Protein AF-A0A973M9Y2-F1 (afdb_monomer_lite)

Sequence (142 aa):
MDIRSPVQASVLIISAAALIGGSAAAAHPQSPAAAAAEAKLDRLVDAAIDSHQFFTPKERAVIERACGYRPGEWNGIQVNMVGDTYFCTNGRQVSSPEVRAVMAEVSPRIDAYVASVMRRPDVVAAQRELDRAVDAEVDRRH

Radius of gyration: 18.78 Å; chains: 1; bounding box: 48×38×55 Å

Foldseek 3Di:
DDDDDDPPPPQPFPPVPPPDDDDDDDPDPQDPQLVVLVVQLCVLLVVQLLPDDLDDLVLVVLVCVQLVHDRPRDPRRDWGDDVQWTQDPVRDIGNDPSNVVSCVVSVVVSVVSSVVSCPDPSSVVSVVSNVVSVVVVVVVVD

Secondary structure (DSSP, 8-state):
---------------TT--S-----------HHHHHHHHHHHHHHHHHHHT---S-HHHHHHHHHHHTPPTT---S----EETTEEE-TTS-EE--HHHHHHHHHHHHHHHHHHHHHHTSHHHHHHHHHHHHHHHHHHHTT-

pLDDT: mean 78.71, std 22.71, range [28.03, 97.0]

Structure (mmCIF, N/CA/C/O backbone):
data_AF-A0A973M9Y2-F1
#
_entry.id   AF-A0A973M9Y2-F1
#
loop_
_atom_site.group_PDB
_atom_site.id
_atom_site.type_symbol
_atom_site.label_atom_id
_atom_site.label_alt_id
_atom_site.label_comp_id
_atom_site.label_asym_id
_atom_site.label_entity_id
_atom_site.label_seq_id
_atom_site.pdbx_PDB_ins_code
_atom_site.Cartn_x
_atom_site.Cartn_y
_atom_site.Cartn_z
_atom_site.occupancy
_atom_site.B_iso_or_equiv
_atom_site.auth_seq_id
_atom_site.auth_comp_id
_atom_site.auth_asym_id
_atom_site.auth_atom_id
_atom_site.pdbx_PDB_model_num
ATOM 1 N N . MET A 1 1 ? -31.607 -28.624 -13.824 1.00 34.44 1 MET A N 1
ATOM 2 C CA . MET A 1 1 ? -30.517 -28.244 -14.742 1.00 34.44 1 MET A CA 1
ATOM 3 C C . MET A 1 1 ? -30.497 -26.721 -14.739 1.00 34.44 1 MET A C 1
ATOM 5 O O . MET A 1 1 ? -31.213 -26.117 -15.520 1.00 34.44 1 MET A O 1
ATOM 9 N N . ASP A 1 2 ? -30.052 -26.081 -13.651 1.00 33.38 2 ASP A N 1
ATOM 10 C CA . ASP A 1 2 ? -28.636 -25.757 -13.350 1.00 33.38 2 ASP A CA 1
ATOM 11 C C . ASP A 1 2 ? -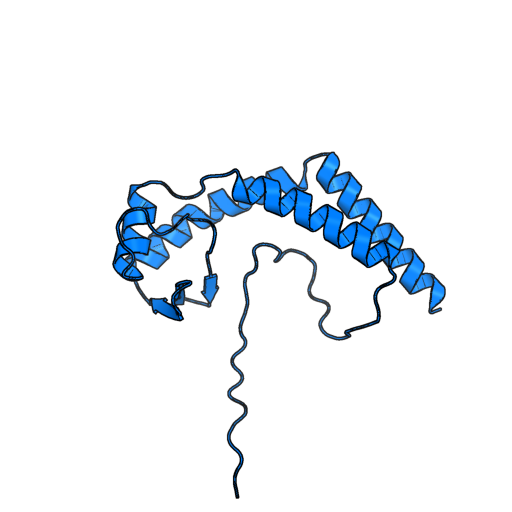27.984 -25.090 -14.574 1.00 33.38 2 ASP A C 1
ATOM 13 O O . ASP A 1 2 ? -27.940 -25.707 -15.630 1.00 33.38 2 ASP A O 1
ATOM 17 N N . ILE A 1 3 ? -27.500 -23.841 -14.544 1.00 36.88 3 ILE A N 1
ATOM 18 C CA . ILE A 1 3 ? -26.525 -23.258 -13.606 1.00 36.88 3 ILE A CA 1
ATOM 19 C C . ILE A 1 3 ? -26.766 -21.737 -13.426 1.00 36.88 3 ILE A C 1
ATOM 21 O O . ILE A 1 3 ? -27.269 -21.042 -14.303 1.00 36.88 3 ILE A O 1
ATOM 25 N N . ARG A 1 4 ? -26.390 -21.266 -12.233 1.00 28.03 4 ARG A N 1
ATOM 26 C CA . ARG A 1 4 ? -26.502 -19.935 -11.616 1.00 28.03 4 ARG A CA 1
ATOM 27 C C . ARG A 1 4 ? -25.834 -18.759 -12.357 1.00 28.03 4 ARG A C 1
ATOM 29 O O . ARG A 1 4 ? -24.851 -18.923 -13.067 1.00 28.03 4 ARG A O 1
ATOM 36 N N . SER A 1 5 ? -26.360 -17.571 -12.033 1.00 31.83 5 SER A N 1
ATOM 37 C CA . SER A 1 5 ? -25.824 -16.202 -12.129 1.00 31.83 5 SER A CA 1
ATOM 38 C C . SER A 1 5 ? -24.320 -16.018 -12.385 1.00 31.83 5 SER A C 1
ATOM 40 O O . SER A 1 5 ? -23.512 -16.545 -11.621 1.00 31.83 5 SER A O 1
ATOM 42 N N . PRO A 1 6 ? -23.933 -15.065 -13.252 1.00 30.05 6 PRO A N 1
ATOM 43 C CA . PRO A 1 6 ? -22.736 -14.271 -13.036 1.00 30.05 6 PRO A CA 1
ATOM 44 C C . PRO A 1 6 ? -23.104 -13.070 -12.153 1.00 30.05 6 PRO A C 1
ATOM 46 O O . PRO A 1 6 ? -23.530 -12.022 -12.632 1.00 30.05 6 PRO A O 1
ATOM 49 N N . VAL A 1 7 ? -22.963 -13.218 -10.833 1.00 30.22 7 VAL A N 1
ATOM 50 C CA . VAL A 1 7 ? -22.771 -12.041 -9.978 1.00 30.22 7 VAL A CA 1
ATOM 51 C C . VAL A 1 7 ? -21.432 -11.452 -10.411 1.00 30.22 7 VAL A C 1
ATOM 53 O O . VAL A 1 7 ? -20.384 -12.032 -10.138 1.00 30.22 7 VAL A O 1
ATOM 56 N N . GLN A 1 8 ? -21.481 -10.336 -11.142 1.00 33.28 8 GLN A N 1
ATOM 57 C CA . GLN A 1 8 ? -20.343 -9.455 -11.386 1.00 33.28 8 GLN A CA 1
ATOM 58 C C . GLN A 1 8 ? -19.879 -8.886 -10.040 1.00 33.28 8 GLN A C 1
ATOM 60 O O . GLN A 1 8 ? -20.188 -7.757 -9.671 1.00 33.28 8 GLN A O 1
ATOM 65 N N . ALA A 1 9 ? -19.160 -9.695 -9.270 1.00 28.41 9 ALA A N 1
ATOM 66 C CA . ALA A 1 9 ? -18.308 -9.211 -8.207 1.00 28.41 9 ALA A CA 1
ATOM 67 C C . ALA A 1 9 ? -17.025 -8.725 -8.881 1.00 28.41 9 ALA A C 1
ATOM 69 O O . ALA A 1 9 ? -16.091 -9.493 -9.105 1.00 28.41 9 ALA A O 1
ATOM 70 N N . SER A 1 10 ? -17.007 -7.447 -9.253 1.00 30.58 10 SER A N 1
ATOM 71 C CA . SER A 1 10 ? -15.770 -6.716 -9.507 1.00 30.58 10 SER A CA 1
ATOM 72 C C . SER A 1 10 ? -14.968 -6.709 -8.206 1.00 30.58 10 SER A C 1
ATOM 74 O O . SER A 1 10 ? -15.117 -5.820 -7.370 1.00 30.58 10 SER A O 1
ATOM 76 N N . VAL A 1 11 ? -14.168 -7.752 -7.992 1.00 31.12 11 VAL A N 1
ATOM 77 C CA . VAL A 1 11 ? -13.175 -7.795 -6.925 1.00 31.12 11 VAL A CA 1
ATOM 78 C C . VAL A 1 11 ? -12.039 -6.882 -7.372 1.00 31.12 11 VAL A C 1
ATOM 80 O O . VAL A 1 11 ? -11.145 -7.289 -8.109 1.00 31.12 11 VAL A O 1
ATOM 83 N N . LEU A 1 12 ? -12.099 -5.619 -6.955 1.00 29.89 12 LEU A N 1
ATOM 84 C CA . LEU A 1 12 ? -10.922 -4.761 -6.918 1.00 29.89 12 LEU A CA 1
ATOM 85 C C . LEU A 1 12 ? -10.027 -5.303 -5.802 1.00 29.89 12 LEU A C 1
ATOM 87 O O . LEU A 1 12 ? -10.155 -4.923 -4.643 1.00 29.89 12 LEU A O 1
ATOM 91 N N . ILE A 1 13 ? -9.163 -6.257 -6.148 1.00 32.34 13 ILE A N 1
ATOM 92 C CA . ILE A 1 13 ? -8.020 -6.617 -5.316 1.00 32.34 13 ILE A CA 1
ATOM 93 C C . ILE A 1 13 ? -7.100 -5.403 -5.378 1.00 32.34 13 ILE A C 1
ATOM 95 O O . ILE A 1 13 ? -6.351 -5.235 -6.338 1.00 32.34 13 ILE A O 1
ATOM 99 N N . ILE A 1 14 ? -7.183 -4.524 -4.382 1.00 32.75 14 ILE A N 1
ATOM 100 C CA . ILE A 1 14 ? -6.138 -3.528 -4.166 1.00 32.75 14 ILE A CA 1
ATOM 101 C C . ILE A 1 14 ? -4.980 -4.279 -3.506 1.00 32.75 14 ILE A C 1
ATOM 103 O O . ILE A 1 14 ? -4.743 -4.185 -2.307 1.00 32.75 14 ILE A O 1
ATOM 107 N N . SER A 1 15 ? -4.275 -5.082 -4.305 1.00 36.25 15 SER A N 1
ATOM 108 C CA . SER A 1 15 ? -2.850 -5.281 -4.080 1.00 36.25 15 SER A CA 1
ATOM 109 C C . SER A 1 15 ? -2.240 -3.884 -4.120 1.00 36.25 15 SER A C 1
ATOM 111 O O . SER A 1 15 ? -2.610 -3.081 -4.981 1.00 36.25 15 SER A O 1
ATOM 113 N N . ALA A 1 16 ? -1.328 -3.564 -3.210 1.00 37.03 16 ALA A N 1
ATOM 114 C CA . ALA A 1 16 ? -0.613 -2.288 -3.166 1.00 37.03 16 ALA A CA 1
ATOM 115 C C . ALA A 1 16 ? 0.376 -2.107 -4.351 1.00 37.03 16 ALA A C 1
ATOM 117 O O . ALA A 1 16 ? 1.491 -1.634 -4.178 1.00 37.03 16 ALA A O 1
ATOM 118 N N . ALA A 1 17 ? -0.061 -2.472 -5.560 1.00 38.62 17 ALA A N 1
ATOM 119 C CA . ALA A 1 17 ? 0.571 -2.313 -6.865 1.00 38.62 17 ALA A CA 1
ATOM 120 C C . ALA A 1 17 ? -0.378 -1.601 -7.859 1.00 38.62 17 ALA A C 1
ATOM 122 O O . ALA A 1 17 ? -0.261 -1.733 -9.075 1.00 38.62 17 ALA A O 1
ATOM 123 N N . ALA A 1 18 ? -1.358 -0.839 -7.364 1.00 37.06 18 ALA A N 1
ATOM 124 C CA . ALA A 1 18 ? -2.341 -0.148 -8.196 1.00 37.06 18 ALA A CA 1
ATOM 125 C C . ALA A 1 18 ? -1.843 1.224 -8.694 1.00 37.06 18 ALA A C 1
ATOM 127 O O . ALA A 1 18 ? -2.501 2.233 -8.475 1.00 37.06 18 ALA A O 1
ATOM 128 N N . LEU A 1 19 ? -0.696 1.258 -9.379 1.00 38.12 19 LEU A N 1
ATOM 129 C CA . LEU A 1 19 ? -0.318 2.325 -10.321 1.00 38.12 19 LEU A CA 1
ATOM 130 C C . LEU A 1 19 ? 0.545 1.752 -11.462 1.00 38.12 19 LEU A C 1
ATOM 132 O O . LEU A 1 19 ? 1.580 2.303 -11.820 1.00 38.12 19 LEU A O 1
ATOM 136 N N . ILE A 1 20 ? 0.110 0.649 -12.071 1.00 44.22 20 ILE A N 1
ATOM 137 C CA . ILE A 1 20 ? 0.487 0.341 -13.454 1.00 44.22 20 ILE A CA 1
ATOM 138 C C . ILE A 1 20 ? -0.810 0.421 -14.245 1.00 44.22 20 ILE A C 1
ATOM 140 O O . ILE A 1 20 ? -1.787 -0.253 -13.919 1.00 44.22 20 ILE A O 1
ATOM 144 N N . GLY A 1 21 ? -0.846 1.348 -15.202 1.00 36.19 21 GLY A N 1
ATOM 145 C CA . GLY A 1 21 ? -2.020 1.659 -16.005 1.00 36.19 21 GLY A CA 1
ATOM 146 C C . GLY A 1 21 ? -2.718 0.390 -16.479 1.00 36.19 21 GLY A C 1
ATOM 147 O O . GLY A 1 21 ? -2.117 -0.459 -17.135 1.00 36.19 21 GLY A O 1
ATOM 148 N N . GLY A 1 22 ? -3.994 0.272 -16.115 1.00 32.94 22 GLY A N 1
ATOM 149 C CA . GLY A 1 22 ? -4.840 -0.833 -16.521 1.00 32.94 22 GLY A CA 1
ATOM 150 C C . GLY A 1 22 ? -4.885 -0.946 -18.040 1.00 32.94 22 GLY A C 1
ATOM 151 O O . GLY A 1 22 ? -5.556 -0.167 -18.708 1.00 32.94 22 GLY A O 1
ATOM 152 N N . SER A 1 23 ? -4.205 -1.960 -18.561 1.00 35.53 23 SER A N 1
ATOM 153 C CA . SER A 1 23 ? -4.541 -2.592 -19.830 1.00 35.53 23 SER A CA 1
ATOM 154 C C . SER A 1 23 ? -5.125 -3.948 -19.474 1.00 35.53 23 SER A C 1
ATOM 156 O O . SER A 1 23 ? -4.411 -4.909 -19.198 1.00 35.53 23 SER A O 1
ATOM 158 N N . ALA A 1 24 ? -6.450 -4.002 -19.384 1.00 38.44 24 ALA A N 1
ATOM 159 C CA . ALA A 1 24 ? -7.152 -5.266 -19.308 1.00 38.44 24 ALA A CA 1
ATOM 160 C C . ALA A 1 24 ? -6.869 -6.087 -20.580 1.00 38.44 24 ALA A C 1
ATOM 162 O O . ALA A 1 24 ? -6.908 -5.553 -21.684 1.00 38.44 24 ALA A O 1
ATOM 163 N N . ALA A 1 25 ? -6.685 -7.394 -20.378 1.00 35.56 25 ALA A N 1
ATOM 164 C CA . ALA A 1 25 ? -6.740 -8.469 -21.369 1.00 35.56 25 ALA A CA 1
ATOM 165 C C . ALA A 1 25 ? -5.515 -8.674 -22.281 1.00 35.56 25 ALA A C 1
ATOM 167 O O . ALA A 1 25 ? -5.506 -8.287 -23.442 1.00 35.56 25 ALA A O 1
ATOM 168 N N . ALA A 1 26 ? -4.553 -9.458 -21.787 1.00 34.53 26 ALA A N 1
ATOM 169 C CA . ALA A 1 26 ? -4.264 -10.794 -22.322 1.00 34.53 26 ALA A CA 1
ATOM 170 C C . ALA A 1 26 ? -3.163 -11.452 -21.479 1.00 34.53 26 ALA A C 1
ATOM 172 O O . ALA A 1 26 ? -2.091 -10.883 -21.293 1.00 34.53 26 ALA A O 1
ATOM 173 N N . ALA A 1 27 ? -3.411 -12.669 -20.990 1.00 40.91 27 ALA A N 1
ATOM 174 C CA . ALA A 1 27 ? -2.365 -13.538 -20.458 1.00 40.91 27 ALA A CA 1
ATOM 175 C C . ALA A 1 27 ? -1.465 -13.978 -21.624 1.00 40.91 27 ALA A C 1
ATOM 177 O O . ALA A 1 27 ? -1.595 -15.074 -22.167 1.00 40.91 27 ALA A O 1
ATOM 178 N N . HIS A 1 28 ? -0.616 -13.073 -22.095 1.00 48.22 28 HIS A N 1
ATOM 179 C CA . HIS A 1 28 ? 0.413 -13.410 -23.056 1.00 48.22 28 HIS A CA 1
ATOM 180 C C . HIS A 1 28 ? 1.540 -14.137 -22.325 1.00 48.22 28 HIS A C 1
ATOM 182 O O . HIS A 1 28 ? 1.868 -13.758 -21.201 1.00 48.22 28 HIS A O 1
ATOM 188 N N . PRO A 1 29 ? 2.152 -15.164 -22.940 1.00 54.09 29 PRO A N 1
ATOM 189 C CA . PRO A 1 29 ? 3.358 -15.754 -22.385 1.00 54.09 29 PRO A CA 1
ATOM 190 C C . PRO A 1 29 ? 4.399 -14.640 -22.262 1.00 54.09 29 PRO A C 1
ATOM 192 O O . PRO A 1 29 ? 4.826 -14.075 -23.270 1.00 54.09 29 PRO A O 1
ATOM 195 N N . GLN A 1 30 ? 4.722 -14.268 -21.025 1.00 67.50 30 GLN A N 1
ATOM 196 C CA . GLN A 1 30 ? 5.777 -13.311 -20.735 1.00 67.50 30 GLN A CA 1
ATOM 197 C C . GLN A 1 30 ? 7.115 -13.964 -21.072 1.00 67.50 30 GLN A C 1
ATOM 199 O O . GLN A 1 30 ? 7.324 -15.160 -20.838 1.00 67.50 30 GLN A O 1
ATOM 204 N N . SER A 1 31 ? 8.037 -13.184 -21.631 1.00 79.81 31 SER A N 1
ATOM 205 C CA . SER A 1 31 ? 9.395 -13.672 -21.828 1.00 79.81 31 SER A CA 1
ATOM 206 C C . SER A 1 31 ? 10.037 -13.982 -20.464 1.00 79.81 31 SER A C 1
ATOM 208 O O . SER A 1 31 ? 9.754 -13.286 -19.484 1.00 79.81 31 SER A O 1
ATOM 210 N N . PRO A 1 32 ? 10.945 -14.972 -20.372 1.00 84.88 32 PRO A N 1
ATOM 211 C CA . PRO A 1 32 ? 11.662 -15.249 -19.126 1.00 84.88 32 PRO A CA 1
ATOM 212 C C . PRO A 1 32 ? 12.403 -14.022 -18.571 1.00 84.88 32 PRO A C 1
ATOM 214 O O . PRO A 1 32 ? 12.550 -13.886 -17.360 1.00 84.88 32 PRO A O 1
ATOM 217 N N . ALA A 1 33 ? 12.844 -13.116 -19.452 1.00 83.56 33 ALA A N 1
ATOM 218 C CA . ALA A 1 33 ? 13.495 -11.866 -19.073 1.00 83.56 33 ALA A CA 1
ATOM 219 C C . ALA A 1 33 ? 12.520 -10.877 -18.413 1.00 83.56 33 ALA A C 1
ATOM 221 O O . ALA A 1 33 ? 12.854 -10.310 -17.376 1.00 83.56 33 ALA A O 1
ATOM 222 N N . ALA A 1 34 ? 11.314 -10.708 -18.968 1.00 84.44 34 ALA A N 1
ATOM 223 C CA . ALA A 1 34 ? 10.286 -9.850 -18.379 1.00 84.44 34 ALA A CA 1
ATOM 224 C C . ALA A 1 34 ? 9.835 -10.386 -17.012 1.00 84.44 34 ALA A C 1
ATOM 226 O O . ALA A 1 34 ? 9.825 -9.636 -16.041 1.00 84.44 34 ALA A O 1
ATOM 227 N N . ALA A 1 35 ? 9.591 -11.696 -16.903 1.00 84.88 35 ALA A N 1
ATOM 228 C CA . ALA A 1 35 ? 9.210 -12.327 -15.638 1.00 84.88 35 ALA A CA 1
ATOM 229 C C . ALA A 1 35 ? 10.298 -12.190 -14.553 1.00 84.88 35 ALA A C 1
ATOM 231 O O . ALA A 1 35 ? 9.999 -11.947 -13.385 1.00 84.88 35 ALA A O 1
ATOM 232 N N . ALA A 1 36 ? 11.578 -12.319 -14.921 1.00 87.44 36 ALA A N 1
ATOM 233 C CA . ALA A 1 36 ? 12.682 -12.135 -13.980 1.00 87.44 36 ALA A CA 1
ATOM 234 C C . ALA A 1 36 ? 12.825 -10.674 -13.514 1.00 87.44 36 ALA A C 1
ATOM 236 O O . ALA A 1 36 ? 13.132 -10.434 -12.342 1.00 87.44 36 ALA A O 1
ATOM 237 N N . ALA A 1 37 ? 12.609 -9.709 -14.413 1.00 85.75 37 ALA A N 1
ATOM 238 C CA . ALA A 1 37 ? 12.648 -8.286 -14.092 1.00 85.75 37 ALA A CA 1
ATOM 239 C C . ALA A 1 37 ? 11.470 -7.871 -13.193 1.00 85.75 37 ALA A C 1
ATOM 241 O O . ALA A 1 37 ? 11.681 -7.164 -12.208 1.00 85.75 37 ALA A O 1
ATOM 242 N N . GLU A 1 38 ? 10.267 -8.378 -13.467 1.00 88.50 38 GLU A N 1
ATOM 243 C CA . GLU A 1 38 ? 9.075 -8.200 -12.629 1.00 88.50 38 GLU A CA 1
ATOM 244 C C . GLU A 1 38 ? 9.308 -8.770 -11.224 1.00 88.50 38 GLU A C 1
ATOM 246 O O . GLU A 1 38 ? 9.276 -8.031 -10.245 1.00 88.50 38 GLU A O 1
ATOM 251 N N . ALA A 1 39 ? 9.747 -10.029 -11.114 1.00 89.94 39 ALA A N 1
ATOM 252 C CA . ALA A 1 39 ? 10.062 -10.649 -9.824 1.00 89.94 39 ALA A CA 1
ATOM 253 C C . ALA A 1 39 ? 11.194 -9.941 -9.049 1.00 89.94 39 ALA A C 1
ATOM 255 O O . ALA A 1 39 ? 11.344 -10.100 -7.834 1.00 89.94 39 ALA A O 1
ATOM 256 N N . LYS A 1 40 ? 12.072 -9.198 -9.731 1.00 90.19 40 LYS A N 1
ATOM 257 C CA . LYS A 1 40 ? 13.079 -8.351 -9.081 1.00 90.19 40 LYS A CA 1
ATOM 258 C C . LYS A 1 40 ? 12.451 -7.066 -8.543 1.00 90.19 40 LYS A C 1
ATOM 260 O O . LYS A 1 40 ? 12.776 -6.692 -7.418 1.00 90.19 40 LYS A O 1
ATOM 265 N N . LEU A 1 41 ? 11.599 -6.412 -9.329 1.00 88.00 41 LEU A N 1
ATOM 266 C CA . LEU A 1 41 ? 10.872 -5.216 -8.917 1.00 88.00 41 LEU A CA 1
ATOM 267 C C . LEU A 1 41 ? 9.965 -5.513 -7.716 1.00 88.00 41 LEU A C 1
ATOM 269 O O . LEU A 1 41 ? 10.094 -4.835 -6.697 1.00 88.00 41 LEU A O 1
ATOM 273 N N . ASP A 1 42 ? 9.160 -6.573 -7.796 1.00 88.44 42 ASP A N 1
ATOM 274 C CA . ASP A 1 42 ? 8.246 -6.998 -6.730 1.00 88.44 42 ASP A CA 1
ATOM 275 C C . ASP A 1 42 ? 8.996 -7.212 -5.418 1.00 88.44 42 ASP A C 1
ATOM 277 O O . ASP A 1 42 ? 8.678 -6.594 -4.409 1.00 88.44 42 ASP A O 1
ATOM 281 N N . ARG A 1 43 ? 10.101 -7.970 -5.442 1.00 92.12 43 ARG A N 1
ATOM 282 C CA . ARG A 1 43 ? 10.922 -8.194 -4.240 1.00 92.12 43 ARG A CA 1
ATOM 283 C C . ARG A 1 43 ? 11.463 -6.909 -3.618 1.00 92.12 43 ARG A C 1
ATOM 285 O O . ARG A 1 43 ? 11.608 -6.852 -2.400 1.00 92.12 43 ARG A O 1
ATOM 292 N N . LEU A 1 44 ? 11.821 -5.903 -4.420 1.00 90.06 44 LEU A N 1
ATOM 293 C CA . LEU A 1 44 ? 12.329 -4.629 -3.898 1.00 90.06 44 LEU A CA 1
ATOM 294 C C . LEU A 1 44 ? 11.223 -3.814 -3.223 1.00 90.06 44 LEU A C 1
ATOM 296 O O . LEU A 1 44 ? 11.477 -3.184 -2.192 1.00 90.06 44 LEU A O 1
ATOM 300 N N . VAL A 1 45 ? 10.025 -3.821 -3.808 1.00 89.06 45 VAL A N 1
ATOM 301 C CA . VAL A 1 45 ? 8.854 -3.124 -3.274 1.00 89.06 45 VAL A CA 1
ATOM 302 C C . VAL A 1 45 ? 8.334 -3.841 -2.027 1.00 89.06 45 VAL A C 1
ATOM 304 O O . VAL A 1 45 ? 8.208 -3.199 -0.985 1.00 89.06 45 VAL A O 1
ATOM 307 N N . ASP A 1 46 ? 8.152 -5.161 -2.085 1.00 89.12 46 ASP A N 1
ATOM 308 C CA . ASP A 1 46 ? 7.697 -5.995 -0.967 1.00 89.12 46 ASP A CA 1
ATOM 309 C C . ASP A 1 46 ? 8.631 -5.868 0.236 1.00 89.12 46 ASP A C 1
ATOM 311 O O . ASP A 1 46 ? 8.185 -5.564 1.339 1.00 89.12 46 ASP A O 1
ATOM 315 N N . ALA A 1 47 ? 9.949 -5.979 0.029 1.00 89.12 47 ALA A N 1
ATOM 316 C CA . ALA A 1 47 ? 10.917 -5.821 1.113 1.00 89.12 47 ALA A CA 1
ATOM 317 C C . ALA A 1 47 ? 10.851 -4.430 1.769 1.00 89.12 47 ALA A C 1
ATOM 319 O O . ALA A 1 47 ? 11.114 -4.295 2.965 1.00 89.12 47 ALA A O 1
ATOM 320 N N . ALA A 1 48 ? 10.515 -3.386 1.005 1.00 89.06 48 ALA A N 1
ATOM 321 C CA . ALA A 1 48 ? 10.334 -2.048 1.555 1.00 89.06 48 ALA A CA 1
ATOM 322 C C . ALA A 1 48 ? 9.053 -1.962 2.395 1.00 89.06 48 ALA A C 1
ATOM 324 O O . ALA A 1 48 ? 9.101 -1.487 3.530 1.00 89.06 48 ALA A O 1
ATOM 325 N N . ILE A 1 49 ? 7.934 -2.451 1.858 1.00 87.25 49 ILE A N 1
ATOM 326 C CA . ILE A 1 49 ? 6.624 -2.444 2.518 1.00 87.25 49 ILE A CA 1
ATOM 327 C C . ILE A 1 49 ? 6.656 -3.274 3.806 1.00 87.25 49 ILE A C 1
ATOM 329 O O . ILE A 1 49 ? 6.259 -2.767 4.853 1.00 87.25 49 ILE A O 1
ATOM 333 N N . ASP A 1 50 ? 7.193 -4.494 3.759 1.00 86.00 50 ASP A N 1
ATOM 334 C CA . ASP A 1 50 ? 7.254 -5.411 4.905 1.00 86.00 50 ASP A CA 1
ATOM 335 C C . ASP A 1 50 ? 8.093 -4.860 6.064 1.00 86.00 50 ASP A C 1
ATOM 337 O O . ASP A 1 50 ? 7.870 -5.192 7.230 1.00 86.00 50 ASP A O 1
ATOM 341 N N . SER A 1 51 ? 9.061 -3.995 5.755 1.00 85.00 51 SER A N 1
ATOM 342 C CA . SER A 1 51 ? 9.918 -3.351 6.751 1.00 85.00 51 SER A CA 1
ATOM 343 C C . SER A 1 51 ? 9.273 -2.144 7.443 1.00 85.00 51 SER A C 1
ATOM 345 O O . SER A 1 51 ? 9.827 -1.633 8.420 1.00 85.00 51 SER A O 1
ATOM 347 N N . HIS A 1 52 ? 8.133 -1.655 6.943 1.00 86.00 52 HIS A N 1
ATOM 348 C CA . HIS A 1 52 ? 7.545 -0.396 7.381 1.00 86.00 52 HIS A CA 1
ATOM 349 C C . HIS A 1 52 ? 6.278 -0.591 8.210 1.00 86.00 52 HIS A C 1
ATOM 351 O O . HIS A 1 52 ? 5.413 -1.411 7.913 1.00 86.00 52 HIS A O 1
ATOM 357 N N . GLN A 1 53 ? 6.131 0.234 9.245 1.00 88.81 53 GLN A N 1
ATOM 358 C CA . GLN A 1 53 ? 4.941 0.242 10.080 1.00 88.81 53 GLN A CA 1
ATOM 359 C C . GLN A 1 53 ? 4.046 1.432 9.719 1.00 88.81 53 GLN A C 1
ATOM 361 O O . GLN A 1 53 ? 4.297 2.558 10.140 1.00 88.81 53 GLN A O 1
ATOM 366 N N . PHE A 1 54 ? 2.966 1.171 8.980 1.00 89.25 54 PHE A N 1
ATOM 367 C CA . PHE A 1 54 ? 2.010 2.208 8.565 1.00 89.25 54 PHE A CA 1
ATOM 368 C C . PHE A 1 54 ? 1.024 2.605 9.668 1.00 89.25 54 PHE A C 1
ATOM 370 O O . PHE A 1 54 ? 0.613 3.763 9.761 1.00 89.25 54 PHE A O 1
ATOM 377 N N . PHE A 1 55 ? 0.654 1.635 10.506 1.00 93.69 55 PHE A N 1
ATOM 378 C CA . PHE A 1 55 ? -0.392 1.789 11.510 1.00 93.69 55 PHE A CA 1
ATOM 379 C C . PHE A 1 55 ? 0.189 1.964 12.914 1.00 93.69 55 PHE A C 1
ATOM 381 O O . PHE A 1 55 ? 1.026 1.178 13.380 1.00 93.69 55 PHE A O 1
ATOM 388 N N . THR A 1 56 ? -0.331 2.953 13.635 1.00 93.69 56 THR A N 1
ATOM 389 C CA . THR A 1 56 ? -0.067 3.128 15.065 1.00 93.69 56 THR A CA 1
ATOM 390 C C . THR A 1 56 ? -0.724 2.007 15.882 1.00 93.69 56 THR A C 1
ATOM 392 O O . THR A 1 56 ? -1.677 1.371 15.418 1.00 93.69 56 THR A O 1
ATOM 395 N N . PRO A 1 57 ? -0.297 1.768 17.138 1.00 93.94 57 PRO A N 1
ATOM 396 C CA . PRO A 1 57 ? -0.954 0.787 18.004 1.00 93.94 57 PRO A CA 1
ATOM 397 C C . PRO A 1 57 ? -2.459 1.042 18.190 1.00 93.94 57 PRO A C 1
ATOM 399 O O . PRO A 1 57 ? -3.246 0.099 18.252 1.00 93.94 57 PRO A O 1
ATOM 402 N N . LYS A 1 58 ? -2.875 2.315 18.235 1.00 94.75 58 LYS A N 1
ATOM 403 C CA . LYS A 1 58 ? -4.285 2.700 18.387 1.00 94.75 58 LYS A CA 1
ATOM 404 C C . LYS A 1 58 ? -5.100 2.362 17.139 1.00 94.75 58 LYS A C 1
ATOM 406 O O . LYS A 1 58 ? -6.190 1.813 17.262 1.00 94.75 58 LYS A O 1
ATOM 411 N N . GLU A 1 59 ? -4.575 2.666 15.956 1.00 95.81 59 GLU A N 1
ATOM 412 C CA . GLU A 1 59 ? -5.224 2.346 14.677 1.00 95.81 59 GLU A CA 1
ATOM 413 C C . GLU A 1 59 ? -5.343 0.834 14.486 1.00 95.81 59 GLU A C 1
ATOM 415 O O . GLU A 1 59 ? -6.412 0.331 14.143 1.00 95.81 59 GLU A O 1
ATOM 420 N N . ARG A 1 60 ? -4.276 0.093 14.806 1.00 94.94 60 ARG A N 1
ATOM 421 C CA . ARG A 1 60 ? -4.292 -1.372 14.786 1.00 94.94 60 ARG A CA 1
ATOM 422 C C . ARG A 1 60 ? -5.369 -1.952 15.686 1.00 94.94 60 ARG A C 1
ATOM 424 O O . ARG A 1 60 ? -6.106 -2.822 15.240 1.00 94.94 60 ARG A O 1
ATOM 431 N N . ALA A 1 61 ? -5.512 -1.439 16.905 1.00 95.62 61 ALA A N 1
ATOM 432 C CA . ALA A 1 61 ? -6.527 -1.918 17.835 1.00 95.62 61 ALA A CA 1
ATOM 433 C C . ALA A 1 61 ? -7.962 -1.754 17.293 1.00 95.62 61 ALA A C 1
ATOM 435 O O . ALA A 1 61 ? -8.826 -2.577 17.595 1.00 95.62 61 ALA A O 1
ATOM 436 N N . VAL A 1 62 ? -8.229 -0.721 16.480 1.00 96.62 62 VAL A N 1
ATOM 437 C CA . VAL A 1 62 ? -9.533 -0.541 15.815 1.00 96.62 62 VAL A CA 1
ATOM 438 C C . VAL A 1 62 ? -9.779 -1.664 14.807 1.00 96.62 62 VAL A C 1
ATOM 440 O O . VAL A 1 62 ? -10.834 -2.299 14.852 1.00 96.62 62 VAL A O 1
ATOM 443 N N . ILE A 1 63 ? -8.802 -1.942 13.937 1.00 95.25 63 ILE A N 1
ATOM 444 C CA . ILE A 1 63 ? -8.904 -3.008 12.930 1.00 95.25 63 ILE A CA 1
ATOM 445 C C . ILE A 1 63 ? -8.986 -4.383 13.600 1.00 95.25 63 ILE A C 1
ATOM 447 O O . ILE A 1 63 ? -9.870 -5.169 13.272 1.00 95.25 63 ILE A O 1
ATOM 451 N N . GLU A 1 64 ? -8.122 -4.659 14.580 1.00 96.31 64 GLU A N 1
ATOM 452 C CA . GLU A 1 64 ? -8.094 -5.922 15.324 1.00 96.31 64 GLU A CA 1
ATOM 453 C C . GLU A 1 64 ? -9.444 -6.205 15.989 1.00 96.31 64 GLU A C 1
ATOM 455 O O . GLU A 1 64 ? -10.021 -7.275 15.788 1.00 96.31 64 GLU A O 1
ATOM 460 N N . ARG A 1 65 ? -10.017 -5.215 16.681 1.00 97.00 65 ARG A N 1
ATOM 461 C CA . ARG A 1 65 ? -11.347 -5.334 17.288 1.00 97.00 65 ARG A CA 1
ATOM 462 C C . ARG A 1 65 ? -12.436 -5.589 16.247 1.00 97.00 65 ARG A C 1
ATOM 464 O O . ARG A 1 65 ? -13.289 -6.448 16.463 1.00 97.00 65 ARG A O 1
ATOM 471 N N . ALA A 1 66 ? -12.422 -4.866 15.130 1.00 95.75 66 ALA A N 1
ATOM 472 C CA . ALA A 1 66 ? -13.454 -5.000 14.106 1.00 95.75 66 ALA A CA 1
ATOM 473 C C . ALA A 1 66 ? -13.370 -6.351 13.364 1.00 95.75 66 ALA A C 1
ATOM 475 O O . ALA A 1 66 ? -14.385 -7.012 13.126 1.00 95.75 66 ALA A O 1
ATOM 476 N N . CYS A 1 67 ? -12.156 -6.810 13.065 1.00 94.44 67 CYS A N 1
ATOM 477 C CA . CYS A 1 67 ? -11.901 -8.093 12.418 1.00 94.44 67 CYS A CA 1
ATOM 478 C C . CYS A 1 67 ? -11.993 -9.297 13.373 1.00 94.44 67 CYS A C 1
ATOM 480 O O . CYS A 1 67 ? -12.083 -10.434 12.907 1.00 94.44 67 CYS A O 1
ATOM 482 N N . GLY A 1 68 ? -12.032 -9.066 14.691 1.00 95.75 68 GLY A N 1
ATOM 483 C CA . GLY A 1 68 ? -12.069 -10.115 15.713 1.00 95.75 68 GLY A CA 1
ATOM 484 C C . GLY A 1 68 ? -10.722 -10.802 15.943 1.00 95.75 68 GLY A C 1
ATOM 485 O O . GLY A 1 68 ? -10.702 -11.965 16.338 1.00 95.75 68 GLY A O 1
ATOM 486 N N . TYR A 1 69 ? -9.621 -10.108 15.669 1.00 95.62 69 TYR A N 1
ATOM 487 C CA . TYR A 1 69 ? -8.270 -10.573 15.965 1.00 95.62 69 TYR A CA 1
ATOM 488 C C . TYR A 1 69 ? -7.936 -10.382 17.443 1.00 95.62 69 TYR A C 1
ATOM 490 O O . TYR A 1 69 ? -8.486 -9.505 18.117 1.00 95.62 69 TYR A O 1
ATOM 498 N N . ARG A 1 70 ? -6.992 -11.175 17.954 1.00 95.50 70 ARG A N 1
ATOM 499 C CA . ARG A 1 70 ? -6.385 -10.894 19.257 1.00 95.50 70 ARG A CA 1
ATOM 500 C C . ARG A 1 70 ? -5.500 -9.645 19.166 1.00 95.50 70 ARG A C 1
ATOM 502 O O . ARG A 1 70 ? -4.933 -9.382 18.104 1.00 95.50 70 ARG A O 1
ATOM 509 N N . PRO A 1 71 ? -5.331 -8.895 20.271 1.00 94.31 71 PRO A N 1
ATOM 510 C CA . PRO A 1 71 ? -4.388 -7.785 20.303 1.00 94.31 71 PRO A CA 1
ATOM 511 C C . PRO A 1 71 ? -2.998 -8.244 19.861 1.00 94.31 71 PRO A C 1
ATOM 513 O O . PRO A 1 71 ? -2.461 -9.200 20.422 1.00 94.31 71 PRO A O 1
ATOM 516 N N . GLY A 1 72 ? -2.422 -7.584 18.859 1.00 89.94 72 GLY A N 1
ATOM 517 C CA . GLY A 1 72 ? -1.102 -7.949 18.346 1.00 89.94 72 GLY A CA 1
ATOM 518 C C . GLY A 1 72 ? -1.096 -8.916 17.158 1.00 89.94 72 GLY A C 1
ATOM 519 O O . GLY A 1 72 ? -0.055 -9.051 16.522 1.00 89.94 72 GLY A O 1
ATOM 520 N N . GLU A 1 73 ? -2.213 -9.580 16.855 1.00 92.00 73 GLU A N 1
ATOM 521 C CA . GLU A 1 73 ? -2.281 -10.640 15.838 1.00 92.00 73 GLU A CA 1
ATOM 522 C C . GLU A 1 73 ? -2.227 -10.093 14.404 1.00 92.00 73 GLU A C 1
ATOM 524 O O . GLU A 1 73 ? -1.710 -10.758 13.508 1.00 92.00 73 GLU A O 1
ATOM 529 N N . TRP A 1 74 ? -2.713 -8.871 14.175 1.00 90.12 74 TRP A N 1
ATOM 530 C CA . TRP A 1 74 ? -2.665 -8.249 12.855 1.00 90.12 74 TRP A CA 1
ATOM 531 C C . TRP A 1 74 ? -1.382 -7.433 12.675 1.00 90.12 74 TRP A C 1
ATOM 533 O O . TRP A 1 74 ? -1.078 -6.529 13.458 1.00 90.12 74 TRP A O 1
ATOM 543 N N . ASN A 1 75 ? -0.637 -7.737 11.609 1.00 81.31 75 ASN A N 1
ATOM 544 C CA . ASN A 1 75 ? 0.668 -7.135 11.325 1.00 81.31 75 ASN A CA 1
ATOM 545 C C . ASN A 1 75 ? 0.596 -5.748 10.659 1.00 81.31 75 ASN A C 1
ATOM 547 O O . ASN A 1 75 ? 1.621 -5.088 10.537 1.00 81.31 75 ASN A O 1
ATOM 551 N N . GLY A 1 76 ? -0.590 -5.289 10.245 1.00 83.12 76 GLY A N 1
ATOM 552 C CA . GLY A 1 76 ? -0.763 -3.967 9.637 1.00 83.12 76 GLY A CA 1
ATOM 553 C C . GLY A 1 76 ? -0.324 -3.857 8.174 1.00 83.12 76 GLY A C 1
ATOM 554 O O . GLY A 1 76 ? -0.267 -2.746 7.662 1.00 83.12 76 GLY A O 1
ATOM 555 N N . ILE A 1 77 ? -0.007 -4.971 7.506 1.00 81.31 77 ILE A N 1
ATOM 556 C CA . ILE A 1 77 ? 0.462 -4.968 6.107 1.00 81.31 77 ILE A CA 1
ATOM 557 C C . ILE A 1 77 ? -0.682 -5.331 5.157 1.00 81.31 77 ILE A C 1
ATOM 559 O O . ILE A 1 77 ? -0.887 -4.689 4.131 1.00 81.31 77 ILE A O 1
ATOM 563 N N . GLN A 1 78 ? -1.480 -6.339 5.518 1.00 79.12 78 GLN A N 1
ATOM 564 C CA . GLN A 1 78 ? -2.601 -6.779 4.689 1.00 79.12 78 GLN A CA 1
ATOM 565 C C . GLN A 1 78 ? -3.804 -5.856 4.888 1.00 79.12 78 GLN A C 1
ATOM 567 O O . GLN A 1 78 ? -4.492 -5.910 5.911 1.00 79.12 78 GLN A O 1
ATOM 572 N N . VAL A 1 79 ? -4.036 -5.009 3.890 1.00 84.25 79 VAL A N 1
ATOM 573 C CA . VAL A 1 79 ? -5.117 -4.029 3.828 1.00 84.25 79 VAL A CA 1
ATOM 574 C C . VAL A 1 79 ? -5.897 -4.280 2.547 1.00 84.25 79 VAL A C 1
ATOM 576 O O . VAL A 1 79 ? -5.331 -4.227 1.462 1.00 84.25 79 VAL A O 1
ATOM 579 N N . ASN A 1 80 ? -7.198 -4.533 2.663 1.00 87.31 80 ASN A N 1
ATOM 580 C CA . ASN A 1 80 ? -8.069 -4.679 1.506 1.00 87.31 80 ASN A CA 1
ATOM 581 C C . ASN A 1 80 ? -9.376 -3.932 1.767 1.00 87.31 80 ASN A C 1
ATOM 583 O O . ASN A 1 80 ? -10.106 -4.251 2.707 1.00 87.31 80 ASN A O 1
ATOM 587 N N . MET A 1 81 ? -9.653 -2.920 0.952 1.00 88.56 81 MET A N 1
ATOM 588 C CA . MET A 1 81 ? -10.880 -2.140 1.023 1.00 88.56 81 MET A CA 1
ATOM 589 C C . MET A 1 81 ? -11.529 -2.095 -0.359 1.00 88.56 81 MET A C 1
ATOM 591 O O . MET A 1 81 ? -10.873 -1.757 -1.341 1.00 88.56 81 MET A O 1
ATOM 595 N N . VAL A 1 82 ? -12.826 -2.395 -0.424 1.00 88.19 82 VAL A N 1
ATOM 596 C CA . VAL A 1 82 ? -13.643 -2.214 -1.631 1.00 88.19 82 VAL A CA 1
ATOM 597 C C . VAL A 1 82 ? -14.845 -1.353 -1.267 1.00 88.19 82 VAL A C 1
ATOM 599 O O . VAL A 1 82 ? -15.707 -1.761 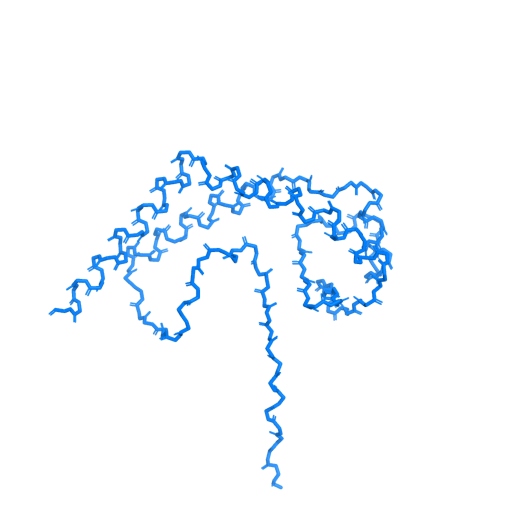-0.482 1.00 88.19 82 VAL A O 1
ATOM 602 N N . GLY A 1 83 ? -14.884 -0.137 -1.818 1.00 89.50 83 GLY A N 1
ATOM 603 C CA . GLY A 1 83 ? -15.842 0.886 -1.399 1.00 89.50 83 GLY A CA 1
ATOM 604 C C . GLY A 1 83 ? -15.717 1.159 0.101 1.00 89.50 83 GLY A C 1
ATOM 605 O O . GLY A 1 83 ? -14.630 1.419 0.597 1.00 89.50 83 GLY A O 1
ATOM 606 N N . ASP A 1 84 ? -16.821 1.031 0.832 1.00 90.88 84 ASP A N 1
ATOM 607 C CA . ASP A 1 84 ? -16.875 1.260 2.282 1.00 90.88 84 ASP A CA 1
ATOM 608 C C . ASP A 1 84 ? -16.604 0.010 3.137 1.00 90.88 84 ASP A C 1
ATOM 610 O O . ASP A 1 84 ? -16.744 0.057 4.366 1.00 90.88 84 ASP A O 1
ATOM 614 N N . THR A 1 85 ? -16.269 -1.117 2.502 1.00 91.88 85 THR A N 1
ATOM 615 C CA . THR A 1 85 ? -16.103 -2.411 3.174 1.00 91.88 85 THR A CA 1
ATOM 616 C C . THR A 1 85 ? -14.638 -2.803 3.240 1.00 91.88 85 THR A C 1
ATOM 618 O O . THR A 1 85 ? -13.950 -2.872 2.223 1.00 91.88 85 THR A O 1
ATOM 621 N N . TYR A 1 86 ? -14.177 -3.110 4.448 1.00 92.88 86 TYR A N 1
ATOM 622 C CA . TYR A 1 86 ? -12.855 -3.653 4.715 1.00 92.88 86 TYR A CA 1
ATOM 623 C C . TYR A 1 86 ? -12.903 -5.185 4.765 1.00 92.88 86 TYR A C 1
ATOM 625 O O . TYR A 1 86 ? -13.758 -5.764 5.439 1.00 92.88 86 TYR A O 1
ATOM 633 N N . PHE A 1 87 ? -11.981 -5.841 4.066 1.00 93.44 87 PHE A N 1
ATOM 634 C CA . PHE A 1 87 ? -11.867 -7.294 3.982 1.00 93.44 87 PHE A CA 1
ATOM 635 C C . PHE A 1 87 ? -10.687 -7.756 4.831 1.00 93.44 87 PHE A C 1
ATOM 637 O O . PHE A 1 87 ? -9.521 -7.588 4.480 1.00 93.44 87 PHE A O 1
ATOM 644 N N . CYS A 1 88 ? -11.013 -8.348 5.972 1.00 92.25 88 CYS A N 1
ATOM 645 C CA . CYS A 1 88 ? -10.062 -8.948 6.887 1.00 92.25 88 CYS A CA 1
ATOM 646 C C . CYS A 1 88 ? -9.469 -10.229 6.267 1.00 92.25 88 CYS A C 1
ATOM 648 O O . CYS A 1 88 ? -10.157 -10.982 5.577 1.00 92.25 88 CYS A O 1
ATOM 650 N N . THR A 1 89 ? -8.206 -10.527 6.567 1.00 89.56 89 THR A N 1
ATOM 651 C CA . THR A 1 89 ? -7.486 -11.721 6.087 1.00 89.56 89 THR A CA 1
ATOM 652 C C . THR A 1 89 ? -8.107 -13.040 6.554 1.00 89.56 89 THR A C 1
ATOM 654 O O . THR A 1 89 ? -7.980 -14.056 5.879 1.00 89.56 89 THR A O 1
ATOM 657 N N . ASN A 1 90 ? -8.852 -13.030 7.664 1.00 88.75 90 ASN A N 1
ATOM 658 C CA . ASN A 1 90 ? -9.659 -14.168 8.119 1.00 88.75 90 ASN A CA 1
ATOM 659 C C . ASN A 1 90 ? -10.983 -14.358 7.344 1.00 88.75 90 ASN A C 1
ATOM 661 O O . ASN A 1 90 ? -11.816 -15.168 7.749 1.00 88.75 90 ASN A O 1
ATOM 665 N N . GLY A 1 91 ? -11.212 -13.596 6.271 1.00 90.69 91 GLY A N 1
ATOM 666 C CA . GLY A 1 91 ? -12.415 -13.659 5.440 1.00 90.69 91 GLY A CA 1
ATOM 667 C C . GLY A 1 91 ? -13.596 -12.831 5.956 1.00 90.69 91 GLY A C 1
ATOM 668 O O . GLY A 1 91 ? -14.645 -12.799 5.309 1.00 90.69 91 GLY A O 1
ATOM 669 N N . ARG A 1 92 ? -13.464 -12.143 7.098 1.00 93.50 92 ARG A N 1
ATOM 670 C CA . ARG A 1 92 ? -14.519 -11.262 7.613 1.00 93.50 92 ARG A CA 1
ATOM 671 C C . ARG A 1 92 ? -14.617 -9.981 6.786 1.00 93.50 92 ARG A C 1
ATOM 673 O O . ARG A 1 92 ? -13.615 -9.358 6.457 1.00 93.50 92 ARG A O 1
ATOM 680 N N . GLN A 1 93 ? -15.848 -9.556 6.526 1.00 96.19 93 GLN A N 1
ATOM 681 C CA . GLN A 1 93 ? -16.151 -8.271 5.906 1.00 96.19 93 GLN A CA 1
ATOM 682 C C . GLN A 1 93 ? -16.626 -7.299 6.981 1.00 96.19 93 GLN A C 1
ATOM 684 O O . GLN A 1 93 ? -17.490 -7.632 7.794 1.00 96.19 93 GLN A O 1
ATOM 689 N N . VAL A 1 94 ? -16.048 -6.106 6.999 1.00 95.12 94 VAL A N 1
ATOM 690 C CA . VAL A 1 94 ? -16.291 -5.090 8.018 1.00 95.12 94 VAL A CA 1
ATOM 691 C C . VAL A 1 94 ? -16.726 -3.805 7.335 1.00 95.12 94 VAL A C 1
ATOM 693 O O . VAL A 1 94 ? -15.940 -3.154 6.655 1.00 95.12 94 VAL A O 1
ATOM 696 N N . SER A 1 95 ? -17.972 -3.402 7.570 1.00 94.69 95 SER A N 1
ATOM 697 C CA . SER A 1 95 ? -18.452 -2.059 7.245 1.00 94.69 95 SER A CA 1
ATOM 698 C C . SER A 1 95 ? -18.583 -1.273 8.546 1.00 94.69 95 SER A C 1
ATOM 700 O O . SER A 1 95 ? -19.591 -1.356 9.243 1.00 94.69 95 SER A O 1
ATOM 702 N N . SER A 1 96 ? -17.511 -0.574 8.926 1.00 95.31 96 SER A N 1
ATOM 703 C CA . SER A 1 96 ? -17.434 0.187 10.177 1.00 95.31 96 SER A CA 1
ATOM 704 C C . SER A 1 96 ? -16.969 1.618 9.904 1.00 95.31 96 SER A C 1
ATOM 706 O O . SER A 1 96 ? -15.929 1.795 9.264 1.00 95.31 96 SER A O 1
ATOM 708 N N . PRO A 1 97 ? -17.680 2.647 10.406 1.00 96.06 97 PRO A N 1
ATOM 709 C CA . PRO A 1 97 ? -17.248 4.034 10.259 1.00 96.06 97 PRO A CA 1
ATOM 710 C C . PRO A 1 97 ? -15.900 4.298 10.939 1.00 96.06 97 PRO A C 1
ATOM 712 O O . PRO A 1 97 ? -15.112 5.078 10.416 1.00 96.06 97 PRO A O 1
ATOM 715 N N . GLU A 1 98 ? -15.597 3.616 12.050 1.00 96.75 98 GLU A N 1
ATOM 716 C CA . GLU A 1 98 ? -14.292 3.731 12.717 1.00 96.75 98 GLU A CA 1
ATOM 717 C C . GLU A 1 98 ? -13.165 3.186 11.836 1.00 96.75 98 GLU A C 1
ATOM 719 O O . GLU A 1 98 ? -12.125 3.824 11.698 1.00 96.75 98 GLU A O 1
ATOM 724 N N . VAL A 1 99 ? -13.384 2.030 11.200 1.00 96.00 99 VAL A N 1
ATOM 725 C CA . VAL A 1 99 ? -12.403 1.441 10.276 1.00 96.00 99 VAL A CA 1
ATOM 726 C C . VAL A 1 99 ? -12.204 2.347 9.067 1.00 96.00 99 VAL A C 1
ATOM 728 O O . VAL A 1 99 ? -11.067 2.610 8.691 1.00 96.00 99 VAL A O 1
ATOM 731 N N . ARG A 1 100 ? -13.283 2.896 8.498 1.00 95.69 100 ARG A N 1
ATOM 732 C CA . ARG A 1 100 ? -13.175 3.860 7.394 1.00 95.69 100 ARG A CA 1
ATOM 733 C C . ARG A 1 100 ? -12.397 5.110 7.787 1.00 95.69 100 ARG A C 1
ATOM 735 O O . ARG A 1 100 ? -11.565 5.553 7.006 1.00 95.69 100 ARG A O 1
ATOM 742 N N . ALA A 1 101 ? -12.627 5.652 8.982 1.00 96.25 101 ALA A N 1
ATOM 743 C CA . ALA A 1 101 ? -11.894 6.817 9.472 1.00 96.25 101 ALA A CA 1
ATOM 744 C C . ALA A 1 101 ? -10.394 6.522 9.620 1.00 96.25 101 ALA A C 1
ATOM 746 O O . ALA A 1 101 ? -9.574 7.289 9.121 1.00 96.25 101 ALA A O 1
ATOM 747 N N . VAL A 1 102 ? -10.039 5.376 10.217 1.00 95.69 102 VAL A N 1
ATOM 748 C CA . VAL A 1 102 ? -8.640 4.927 10.312 1.00 95.69 102 VAL A CA 1
ATOM 749 C C . VAL A 1 102 ? -8.017 4.813 8.926 1.00 95.69 102 VAL A C 1
ATOM 751 O O . VAL A 1 102 ? -6.932 5.333 8.688 1.00 95.69 102 VAL A O 1
ATOM 754 N N . MET A 1 103 ? -8.706 4.171 7.986 1.00 93.44 103 MET A N 1
ATOM 755 C CA . MET A 1 103 ? -8.169 3.988 6.644 1.00 93.44 103 MET A CA 1
ATOM 756 C C . MET A 1 103 ? -8.040 5.304 5.868 1.00 93.44 103 MET A C 1
ATOM 758 O O . MET A 1 103 ? -7.045 5.489 5.173 1.00 93.44 103 MET A O 1
ATOM 762 N N . ALA A 1 104 ? -8.983 6.237 6.022 1.00 93.50 104 ALA A N 1
ATOM 763 C CA . ALA A 1 104 ? -8.897 7.570 5.428 1.00 93.50 104 ALA A CA 1
ATOM 764 C C . ALA A 1 104 ? -7.701 8.373 5.972 1.00 93.50 104 ALA A C 1
ATOM 766 O O . ALA A 1 104 ? -7.071 9.120 5.229 1.00 93.50 104 ALA A O 1
ATOM 767 N N . GLU A 1 105 ? -7.358 8.197 7.249 1.00 93.75 105 GLU A N 1
ATOM 768 C CA . GLU A 1 105 ? -6.201 8.841 7.879 1.00 93.75 105 GLU A CA 1
ATOM 769 C C . GLU A 1 105 ? -4.866 8.165 7.511 1.00 93.75 105 GLU A C 1
ATOM 771 O O . GLU A 1 105 ? -3.822 8.817 7.422 1.00 93.75 105 GLU A O 1
ATOM 776 N N . VAL A 1 106 ? -4.865 6.845 7.318 1.00 93.00 106 VAL A N 1
ATOM 777 C CA . VAL A 1 106 ? -3.652 6.077 7.003 1.00 93.00 106 VAL A CA 1
ATOM 778 C C . VAL A 1 106 ? -3.317 6.118 5.507 1.00 93.00 106 VAL A C 1
ATOM 780 O O . VAL A 1 106 ? -2.133 6.154 5.173 1.00 93.00 106 VAL A O 1
ATOM 783 N N . SER A 1 107 ? -4.307 6.177 4.607 1.00 90.12 107 SER A N 1
ATOM 784 C CA . SER A 1 107 ? -4.078 6.134 3.149 1.00 90.12 107 SER A CA 1
ATOM 785 C C . SER A 1 107 ? -3.033 7.148 2.667 1.00 90.12 107 SER A C 1
ATOM 787 O O . SER A 1 107 ? -2.073 6.722 2.031 1.00 90.12 107 SER A O 1
ATOM 789 N N . PRO A 1 108 ? -3.083 8.444 3.048 1.00 90.69 108 PRO A N 1
ATOM 790 C CA . PRO A 1 108 ? -2.084 9.409 2.589 1.00 90.69 108 PRO A CA 1
ATOM 791 C C . PRO A 1 108 ? -0.657 9.083 3.055 1.00 90.69 108 PRO A C 1
ATOM 793 O O . PRO A 1 108 ? 0.310 9.411 2.369 1.00 90.69 108 PRO A O 1
ATOM 796 N N . ARG A 1 109 ? -0.505 8.431 4.220 1.00 91.81 109 ARG A N 1
ATOM 797 C CA . ARG A 1 109 ? 0.803 7.984 4.729 1.00 91.81 109 ARG A CA 1
ATOM 798 C C . ARG A 1 109 ? 1.341 6.813 3.913 1.00 91.81 109 ARG A C 1
ATOM 800 O O . ARG A 1 109 ? 2.523 6.817 3.575 1.00 91.81 109 ARG A O 1
ATOM 807 N N . ILE A 1 110 ? 0.477 5.849 3.586 1.00 90.31 110 ILE A N 1
ATOM 808 C CA . ILE A 1 110 ? 0.824 4.726 2.706 1.00 90.31 110 ILE A CA 1
ATOM 809 C C . ILE A 1 110 ? 1.242 5.266 1.337 1.00 90.31 110 ILE A C 1
ATOM 811 O O . ILE A 1 110 ? 2.346 4.969 0.885 1.00 90.31 110 ILE A O 1
ATOM 815 N N . ASP A 1 111 ? 0.423 6.123 0.726 1.00 89.06 111 ASP A N 1
ATOM 816 C CA . ASP A 1 111 ? 0.671 6.671 -0.611 1.00 89.06 111 ASP A CA 1
ATOM 817 C C . ASP A 1 111 ? 1.994 7.443 -0.672 1.00 89.06 111 ASP A C 1
ATOM 819 O O . ASP A 1 111 ? 2.808 7.241 -1.575 1.00 89.06 111 ASP A O 1
ATOM 823 N N . ALA A 1 112 ? 2.258 8.295 0.325 1.00 90.25 112 ALA A N 1
ATOM 824 C CA . ALA A 1 112 ? 3.504 9.049 0.405 1.00 90.25 112 ALA A CA 1
ATOM 825 C C . ALA A 1 112 ? 4.733 8.135 0.541 1.00 90.25 112 ALA A C 1
ATOM 827 O O . ALA A 1 112 ? 5.773 8.392 -0.078 1.00 90.25 112 ALA A O 1
ATOM 828 N N . TYR A 1 113 ? 4.624 7.066 1.333 1.00 90.62 113 TYR A N 1
ATOM 829 C CA . TYR A 1 113 ? 5.707 6.107 1.518 1.00 90.62 113 TYR A CA 1
ATOM 830 C C . TYR A 1 113 ? 5.951 5.270 0.259 1.00 90.62 113 TYR A C 1
ATOM 832 O O . TYR A 1 113 ? 7.095 5.178 -0.187 1.00 90.62 113 TYR A O 1
ATOM 840 N N . VAL A 1 114 ? 4.901 4.733 -0.369 1.00 90.44 114 VAL A N 1
ATOM 841 C CA . VAL A 1 114 ? 5.011 3.986 -1.633 1.00 90.44 114 VAL A CA 1
ATOM 842 C C . VAL A 1 114 ? 5.607 4.878 -2.723 1.00 90.44 114 VAL A C 1
ATOM 844 O O . VAL A 1 114 ? 6.563 4.480 -3.385 1.00 90.44 114 VAL A O 1
ATOM 847 N N . ALA A 1 115 ? 5.156 6.130 -2.848 1.00 91.75 115 ALA A N 1
ATOM 848 C CA . ALA A 1 115 ? 5.752 7.092 -3.776 1.00 91.75 115 ALA A CA 1
ATOM 849 C C . ALA A 1 115 ? 7.239 7.363 -3.474 1.00 91.75 115 ALA A C 1
ATOM 851 O O . ALA A 1 115 ? 8.040 7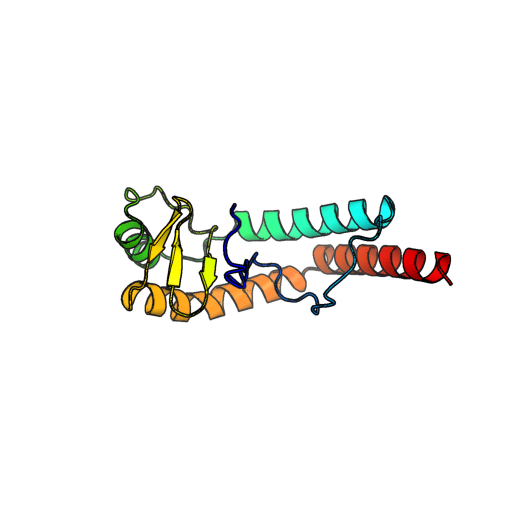.587 -4.380 1.00 91.75 115 ALA A O 1
ATOM 852 N N . SER A 1 116 ? 7.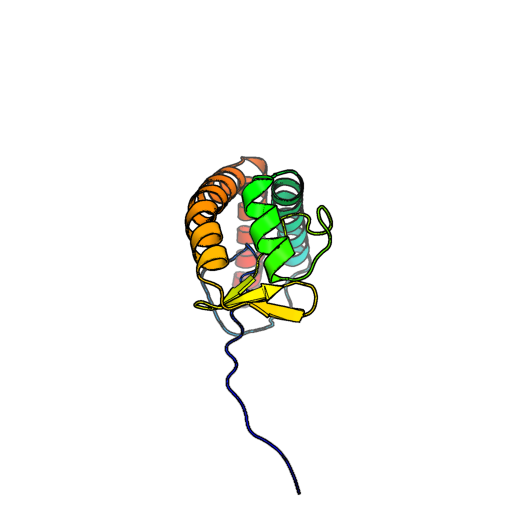638 7.347 -2.201 1.00 94.38 116 SER A N 1
ATOM 853 C CA . SER A 1 116 ? 9.046 7.393 -1.794 1.00 94.38 116 SER A CA 1
ATOM 854 C C . SER A 1 116 ? 9.814 6.144 -2.245 1.00 94.38 116 SER A C 1
ATOM 856 O O . SER A 1 116 ? 10.876 6.284 -2.853 1.00 94.38 116 SER A O 1
ATOM 858 N N . VAL A 1 117 ? 9.271 4.943 -2.022 1.00 93.19 117 VAL A N 1
ATOM 859 C CA . VAL A 1 117 ? 9.884 3.670 -2.436 1.00 93.19 117 VAL A CA 1
ATOM 860 C C . VAL A 1 117 ? 10.082 3.622 -3.949 1.00 93.19 117 VAL A C 1
ATOM 862 O O . VAL A 1 117 ? 11.185 3.337 -4.407 1.00 93.19 117 VAL A O 1
ATOM 865 N N . MET A 1 118 ? 9.066 4.005 -4.723 1.00 91.88 118 MET A N 1
ATOM 866 C CA . MET A 1 118 ? 9.123 4.019 -6.189 1.00 91.88 118 MET A CA 1
ATOM 867 C C . MET A 1 118 ? 10.127 5.027 -6.760 1.00 91.88 118 MET A C 1
ATOM 869 O O . MET A 1 118 ? 10.545 4.900 -7.907 1.00 91.88 118 MET A O 1
ATOM 873 N N . ARG A 1 119 ? 10.555 6.020 -5.970 1.00 95.31 119 ARG A N 1
ATOM 874 C CA . ARG A 1 119 ? 11.615 6.969 -6.350 1.00 95.31 119 ARG A CA 1
ATOM 875 C C . ARG A 1 119 ? 13.018 6.501 -5.973 1.00 95.31 119 ARG A C 1
ATOM 877 O O . ARG A 1 119 ? 13.984 7.183 -6.319 1.00 95.31 119 ARG A O 1
ATOM 884 N N . ARG A 1 120 ? 13.165 5.379 -5.261 1.00 96.81 120 ARG A N 1
ATOM 885 C CA . ARG A 1 120 ? 14.490 4.863 -4.907 1.00 96.81 120 ARG A CA 1
ATOM 886 C C . ARG A 1 120 ? 15.262 4.474 -6.176 1.00 96.81 120 ARG A C 1
ATOM 888 O O . ARG A 1 120 ? 14.675 3.870 -7.075 1.00 96.81 120 ARG A O 1
ATOM 895 N N . PRO A 1 121 ? 16.572 4.769 -6.266 1.00 97.00 121 PRO A N 1
ATOM 896 C CA . PRO A 1 121 ? 17.348 4.495 -7.477 1.00 97.00 121 PRO A CA 1
ATOM 897 C C . PRO A 1 121 ? 17.344 3.025 -7.919 1.00 97.00 121 PRO A C 1
ATOM 899 O O . PRO A 1 121 ? 17.339 2.747 -9.115 1.00 97.00 121 PRO A O 1
ATOM 902 N N . ASP A 1 122 ? 17.335 2.088 -6.971 1.00 95.38 122 ASP A N 1
ATOM 903 C CA . ASP A 1 122 ? 17.297 0.646 -7.226 1.00 95.38 122 ASP A CA 1
ATOM 904 C C . ASP A 1 122 ? 15.945 0.181 -7.785 1.00 95.38 122 ASP A C 1
ATOM 906 O O . ASP A 1 122 ? 15.913 -0.582 -8.750 1.00 95.38 122 ASP A O 1
ATOM 910 N N . VAL A 1 123 ? 14.842 0.698 -7.241 1.00 92.94 123 VAL A N 1
ATOM 911 C CA . VAL A 1 123 ? 13.481 0.443 -7.738 1.00 92.94 123 VAL A CA 1
ATOM 912 C C . VAL A 1 123 ? 13.295 1.045 -9.131 1.00 92.94 123 VAL A C 1
ATOM 914 O O . VAL A 1 123 ? 12.841 0.358 -10.041 1.00 92.94 123 VAL A O 1
ATOM 917 N N . VAL A 1 124 ? 13.740 2.287 -9.348 1.00 94.00 124 VAL A N 1
ATOM 918 C CA . VAL A 1 124 ? 13.710 2.934 -10.672 1.00 94.00 124 VAL A CA 1
ATOM 919 C C . VAL A 1 124 ? 14.530 2.145 -11.696 1.00 94.00 124 VAL A C 1
ATOM 921 O O . VAL A 1 124 ? 14.113 1.999 -12.845 1.00 94.00 124 VAL A O 1
ATOM 924 N N . ALA A 1 125 ? 15.696 1.623 -11.308 1.00 94.06 125 ALA A N 1
ATOM 925 C CA . ALA A 1 125 ? 16.516 0.804 -12.193 1.00 94.06 125 ALA A CA 1
ATOM 926 C C . ALA A 1 125 ? 15.833 -0.526 -12.551 1.00 94.06 125 ALA A C 1
ATOM 928 O O . ALA A 1 125 ? 15.881 -0.926 -13.715 1.00 94.06 125 ALA A O 1
ATOM 929 N N . ALA A 1 126 ? 15.185 -1.182 -11.581 1.00 89.81 126 ALA A N 1
ATOM 930 C CA . ALA A 1 126 ? 14.423 -2.409 -11.806 1.00 89.81 126 ALA A CA 1
ATOM 931 C C . ALA A 1 126 ? 13.193 -2.169 -12.699 1.00 89.81 126 ALA A C 1
ATOM 933 O O . ALA A 1 126 ? 12.975 -2.930 -13.637 1.00 89.81 126 ALA A O 1
ATOM 934 N N . GLN A 1 127 ? 12.462 -1.070 -12.494 1.00 90.50 127 GLN A N 1
ATOM 935 C CA . GLN A 1 127 ? 11.349 -0.678 -13.364 1.00 90.50 127 GLN A CA 1
ATOM 936 C C . GLN A 1 127 ? 11.815 -0.499 -14.814 1.00 90.50 127 GLN A C 1
ATOM 938 O O . GLN A 1 127 ? 11.267 -1.108 -15.722 1.00 90.50 127 GLN A O 1
ATOM 943 N N . ARG A 1 128 ? 12.904 0.248 -15.041 1.00 92.19 128 ARG A N 1
ATOM 944 C CA . ARG A 1 128 ? 13.462 0.437 -16.394 1.00 92.19 128 ARG A CA 1
ATOM 945 C C . ARG A 1 128 ? 13.974 -0.855 -17.028 1.00 92.19 128 ARG A C 1
ATOM 947 O O . ARG A 1 128 ? 14.148 -0.921 -18.242 1.00 92.19 128 ARG A O 1
ATOM 954 N N . GLU A 1 129 ? 14.374 -1.836 -16.226 1.00 90.56 129 GLU A N 1
ATOM 955 C CA . GLU A 1 129 ? 14.749 -3.167 -16.709 1.00 90.56 129 GLU A CA 1
ATOM 956 C C . GLU A 1 129 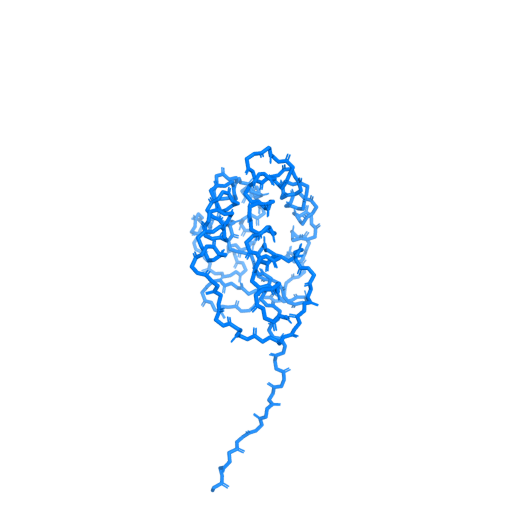? 13.523 -3.939 -17.190 1.00 90.56 129 GLU A C 1
ATOM 958 O O . GLU A 1 129 ? 13.568 -4.494 -18.287 1.00 90.56 129 GLU A O 1
ATOM 963 N N . LEU A 1 130 ? 12.432 -3.894 -16.423 1.00 89.38 130 LEU A N 1
ATOM 964 C CA . LEU A 1 130 ? 11.150 -4.465 -16.813 1.00 89.38 130 LEU A CA 1
ATOM 965 C C . LEU A 1 130 ? 10.616 -3.813 -18.092 1.00 89.38 130 LEU A C 1
ATOM 967 O O . LEU A 1 130 ? 10.327 -4.533 -19.043 1.00 89.38 130 LEU A O 1
ATOM 971 N N . ASP A 1 131 ? 10.581 -2.480 -18.156 1.00 87.81 131 ASP A N 1
ATOM 972 C CA . ASP A 1 131 ? 10.089 -1.739 -19.326 1.00 87.81 131 ASP A CA 1
ATOM 973 C C . ASP A 1 131 ? 10.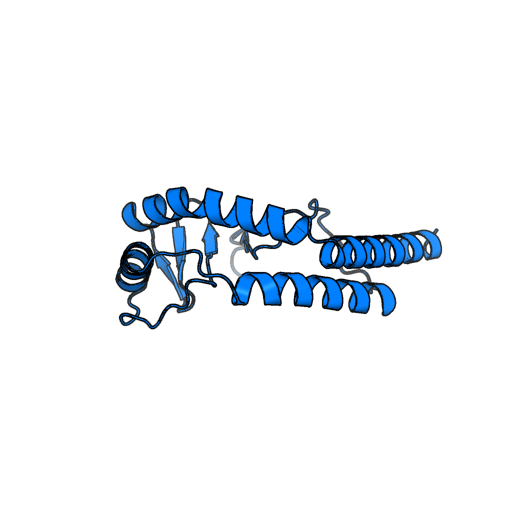837 -2.170 -20.601 1.00 87.81 131 ASP A C 1
ATOM 975 O O . ASP A 1 131 ? 10.226 -2.568 -21.588 1.00 87.81 131 ASP A O 1
ATOM 979 N N . ARG A 1 132 ? 12.176 -2.236 -20.548 1.00 89.25 132 ARG A N 1
ATOM 980 C CA . ARG A 1 132 ? 13.000 -2.705 -21.678 1.00 89.25 132 ARG A CA 1
ATOM 981 C C . ARG A 1 132 ? 12.724 -4.158 -22.065 1.00 89.25 132 ARG A C 1
ATOM 983 O O . ARG A 1 132 ? 12.785 -4.496 -23.245 1.00 89.25 132 ARG A O 1
ATOM 990 N N . ALA A 1 133 ? 12.489 -5.034 -21.090 1.00 85.75 133 ALA A N 1
ATOM 991 C CA . ALA A 1 133 ? 12.196 -6.441 -21.352 1.00 85.75 133 ALA A CA 1
ATOM 992 C C . ALA A 1 133 ? 10.807 -6.633 -21.982 1.00 85.75 133 ALA A C 1
ATOM 994 O O . ALA A 1 133 ? 10.623 -7.555 -22.780 1.00 85.75 133 ALA A O 1
ATOM 995 N N . VAL A 1 134 ? 9.854 -5.765 -21.634 1.00 85.69 134 VAL A N 1
ATOM 996 C CA . VAL A 1 134 ? 8.514 -5.718 -22.227 1.00 85.69 134 VAL A CA 1
ATOM 997 C C . VAL A 1 134 ? 8.571 -5.149 -23.644 1.00 85.69 134 VAL A C 1
ATOM 999 O O . VAL A 1 134 ? 8.058 -5.794 -24.554 1.00 85.69 134 VAL A O 1
ATOM 1002 N N . ASP A 1 135 ? 9.259 -4.028 -23.867 1.00 84.50 135 ASP A N 1
ATOM 1003 C CA . ASP A 1 135 ? 9.413 -3.428 -25.201 1.00 84.50 135 ASP A CA 1
ATOM 1004 C C . ASP A 1 135 ? 10.058 -4.415 -26.188 1.00 84.50 135 ASP A C 1
ATOM 1006 O O . ASP A 1 135 ? 9.546 -4.640 -27.282 1.00 84.50 135 ASP A O 1
ATOM 1010 N N . ALA A 1 136 ? 11.115 -5.116 -25.762 1.00 84.69 136 ALA A N 1
ATOM 1011 C CA . ALA A 1 136 ? 11.758 -6.148 -26.575 1.00 84.69 136 ALA A CA 1
ATOM 1012 C C . ALA A 1 136 ? 10.840 -7.351 -26.886 1.00 84.69 136 ALA A C 1
ATOM 1014 O O . ALA A 1 136 ? 11.056 -8.069 -27.864 1.00 84.69 136 ALA A O 1
ATOM 1015 N N . GLU A 1 137 ? 9.834 -7.626 -26.053 1.00 80.44 137 GLU A N 1
ATOM 1016 C CA . GLU A 1 137 ? 8.817 -8.641 -26.342 1.00 80.44 137 GLU A CA 1
ATOM 1017 C C . GLU A 1 137 ? 7.791 -8.134 -27.358 1.00 80.44 137 GLU A C 1
ATOM 1019 O O . GLU A 1 137 ? 7.404 -8.888 -28.250 1.00 80.44 137 GLU A O 1
ATOM 1024 N N . VAL A 1 138 ? 7.377 -6.870 -27.244 1.00 80.00 138 VAL A N 1
ATOM 1025 C CA . VAL A 1 138 ? 6.464 -6.226 -28.195 1.00 80.00 138 VAL A CA 1
ATOM 1026 C C . VAL A 1 138 ? 7.100 -6.163 -29.583 1.00 80.00 138 VAL A C 1
ATOM 1028 O O . VAL A 1 138 ? 6.461 -6.580 -30.549 1.00 80.00 138 VAL A O 1
ATOM 1031 N N . ASP A 1 139 ? 8.361 -5.742 -29.681 1.00 80.56 139 ASP A N 1
ATOM 1032 C CA . ASP A 1 139 ? 9.097 -5.660 -30.948 1.00 80.56 139 ASP A CA 1
ATOM 1033 C C . ASP A 1 139 ? 9.245 -7.027 -31.626 1.00 80.56 139 ASP A C 1
ATOM 1035 O O . ASP A 1 139 ? 9.117 -7.132 -32.838 1.00 80.56 139 ASP A O 1
ATOM 1039 N N . ARG A 1 140 ? 9.457 -8.111 -30.866 1.00 73.94 140 ARG A N 1
ATOM 1040 C CA . ARG A 1 140 ? 9.568 -9.472 -31.433 1.00 73.94 140 ARG A CA 1
ATOM 1041 C C . ARG A 1 140 ? 8.274 -10.007 -32.041 1.00 73.94 140 ARG A C 1
ATOM 1043 O O . ARG A 1 140 ? 8.307 -11.032 -32.721 1.00 73.94 140 ARG A O 1
ATOM 1050 N N . ARG A 1 141 ? 7.141 -9.381 -31.736 1.00 70.31 141 ARG A N 1
ATOM 1051 C CA . ARG A 1 141 ? 5.817 -9.795 -32.211 1.00 70.31 141 ARG A CA 1
ATOM 1052 C C . ARG A 1 141 ? 5.332 -8.987 -33.415 1.00 70.31 141 ARG A C 1
ATOM 1054 O O . ARG A 1 141 ? 4.289 -9.349 -33.958 1.00 70.31 141 ARG A O 1
ATOM 1061 N N . HIS A 1 142 ? 6.059 -7.941 -33.809 1.00 57.62 142 HIS A N 1
ATOM 1062 C CA . HIS A 1 142 ? 5.787 -7.104 -34.981 1.00 57.62 142 HIS A CA 1
ATOM 1063 C C . HIS A 1 142 ? 6.819 -7.364 -36.084 1.00 57.62 142 HIS A C 1
ATOM 1065 O O . HIS A 1 142 ? 6.437 -7.209 -37.266 1.00 57.62 142 HIS A O 1
#